Protein AF-A0A6J6RBU8-F1 (afdb_monomer_lite)

Radius of gyration: 16.44 Å; chains: 1; bounding box: 44×19×53 Å

Organism: NCBI:txid449393

Foldseek 3Di:
DDDPPDPPPPPQDVLLVVLLVLLVVVLVVLDQDWAFPVVLLVSLVVNCVSCVVPVVLVVLSVVCNVVQDDDTTHGSVVVNVSSVVSNVVSVVVGPPPDPPDD

Sequence (102 aa):
MIDQIGSTSFEGSPQGSVALAMLDEWASEVHDGLVRKSLIVDDLLDLRSELADEPLLLIEIDQFLSSIPGKTVVEPKWWAATLATLQEELAQRLPAGAAVDS

pLDDT: mean 80.95, std 18.55, range [39.16, 96.19]

Secondary structure (DSSP, 8-state):
-------------HHHHHHHHHHHHHHHH--SSPEEHHHHHHHHHHHHHHTTT-HHHHHHHHHHHHH--SSSEE-HHHHHHHHHHHHHHHHHHS--S-----

Structure (mmCIF, N/CA/C/O backbone):
data_AF-A0A6J6RBU8-F1
#
_entry.id   AF-A0A6J6RBU8-F1
#
loop_
_atom_site.group_PDB
_atom_site.id
_atom_site.type_symbol
_atom_site.label_atom_id
_atom_site.label_alt_id
_atom_site.label_comp_id
_atom_site.label_asym_id
_atom_site.label_entity_id
_atom_site.label_seq_id
_atom_site.pdbx_PDB_ins_code
_atom_site.Cartn_x
_atom_site.Cartn_y
_atom_site.Cartn_z
_atom_site.occupancy
_atom_site.B_iso_or_equiv
_atom_site.auth_seq_id
_atom_site.auth_comp_id
_atom_site.auth_asym_id
_atom_site.auth_atom_id
_atom_site.pdbx_PDB_model_num
ATOM 1 N N . MET A 1 1 ? -28.637 4.914 36.002 1.00 41.25 1 MET A N 1
ATOM 2 C CA . MET A 1 1 ? -28.738 3.989 34.860 1.00 41.25 1 MET A CA 1
ATOM 3 C C . MET A 1 1 ? -28.170 4.742 33.675 1.00 41.25 1 MET A C 1
ATOM 5 O O . MET A 1 1 ? -28.870 5.546 33.085 1.00 41.25 1 MET A O 1
ATOM 9 N N . ILE A 1 2 ? -26.854 4.643 33.500 1.00 43.41 2 ILE A N 1
ATOM 10 C CA . ILE A 1 2 ? -26.100 5.338 32.452 1.00 43.41 2 ILE A CA 1
ATOM 11 C C . ILE A 1 2 ? -25.659 4.250 31.485 1.00 43.41 2 ILE A C 1
ATOM 13 O O . ILE A 1 2 ? -25.112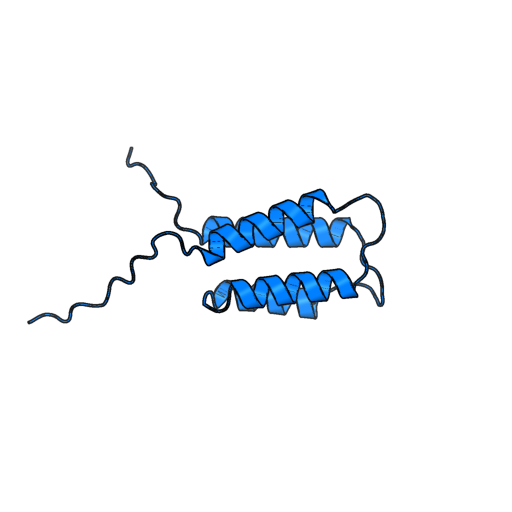 3.238 31.925 1.00 43.41 2 ILE A O 1
ATOM 17 N N . ASP A 1 3 ? -26.007 4.451 30.221 1.00 41.25 3 ASP A N 1
ATOM 18 C CA . ASP A 1 3 ? -25.739 3.569 29.094 1.00 41.25 3 ASP A CA 1
ATOM 19 C C . ASP A 1 3 ? -24.244 3.230 29.032 1.00 41.25 3 ASP A C 1
ATOM 21 O O . ASP A 1 3 ? -23.386 4.114 28.972 1.00 41.25 3 ASP A O 1
ATOM 25 N N . GLN A 1 4 ? -23.941 1.937 29.109 1.00 45.22 4 GLN A N 1
ATOM 26 C CA . GLN A 1 4 ? -22.604 1.392 28.943 1.00 45.22 4 GLN A CA 1
ATOM 27 C C . GLN A 1 4 ? -22.272 1.478 27.452 1.00 45.22 4 GLN A C 1
ATOM 29 O O . GLN A 1 4 ? -22.577 0.568 26.686 1.00 45.22 4 GLN A O 1
ATOM 34 N N . ILE A 1 5 ? -21.697 2.608 27.033 1.00 49.75 5 ILE A N 1
ATOM 35 C CA . ILE A 1 5 ? -21.122 2.749 25.697 1.00 49.75 5 ILE A CA 1
ATOM 36 C C . ILE A 1 5 ? -20.034 1.687 25.601 1.00 49.75 5 ILE A C 1
ATOM 38 O O . ILE A 1 5 ? -19.069 1.720 26.365 1.00 49.75 5 ILE A O 1
ATOM 42 N N . GLY A 1 6 ? -20.260 0.704 24.731 1.00 41.00 6 GLY A N 1
ATOM 43 C CA . GLY A 1 6 ? -19.342 -0.393 24.491 1.00 41.00 6 GLY A CA 1
ATOM 44 C C . GLY A 1 6 ? -17.959 0.157 24.189 1.00 41.00 6 GLY A C 1
ATOM 45 O O . GLY A 1 6 ? -17.707 0.669 23.102 1.00 41.00 6 GLY A O 1
ATOM 46 N N . SER A 1 7 ? -17.063 0.046 25.165 1.00 39.59 7 SER A N 1
ATOM 47 C CA . SER A 1 7 ? -15.635 0.032 24.916 1.00 39.59 7 SER A CA 1
ATOM 48 C C . SER A 1 7 ? -15.371 -1.221 24.094 1.00 39.59 7 SER A C 1
ATOM 50 O O . SER A 1 7 ? -15.163 -2.302 24.637 1.00 39.59 7 SER A O 1
ATOM 52 N N . THR A 1 8 ? -15.439 -1.099 22.770 1.00 45.75 8 THR A N 1
ATOM 53 C CA . THR A 1 8 ? -14.705 -1.998 21.890 1.00 45.75 8 THR A CA 1
ATOM 54 C C . THR A 1 8 ? -13.243 -1.728 22.198 1.00 45.75 8 THR A C 1
ATOM 56 O O . THR A 1 8 ? -12.640 -0.808 21.646 1.00 45.75 8 THR A O 1
ATOM 59 N N . SER A 1 9 ? -12.716 -2.438 23.196 1.00 43.38 9 SER A N 1
ATOM 60 C CA . SER A 1 9 ? -11.288 -2.529 23.430 1.00 43.38 9 SER A CA 1
ATOM 61 C C . SER A 1 9 ? -10.669 -2.933 22.107 1.00 43.38 9 SER A C 1
ATOM 63 O O . SER A 1 9 ? -10.807 -4.067 21.659 1.00 43.38 9 SER A O 1
ATOM 65 N N . PHE A 1 10 ? -10.038 -1.965 21.464 1.00 45.38 10 PHE A N 1
ATOM 66 C CA . PHE A 1 10 ? -9.117 -2.166 20.369 1.00 45.38 10 PHE A CA 1
ATOM 67 C C . PHE A 1 10 ? -7.850 -2.774 20.993 1.00 45.38 10 PHE A C 1
ATOM 69 O O . PHE A 1 10 ? -6.820 -2.128 21.137 1.00 45.38 10 PHE A O 1
ATOM 76 N N . GLU A 1 11 ? -7.977 -3.989 21.539 1.00 47.12 11 GLU A N 1
ATOM 77 C CA . GLU A 1 11 ? -6.841 -4.883 21.735 1.00 47.12 11 GLU A CA 1
ATOM 78 C C . GLU A 1 11 ? -6.336 -5.183 20.330 1.00 47.12 11 GLU A C 1
ATOM 80 O O . GLU A 1 11 ? -7.147 -5.551 19.484 1.00 47.12 11 GLU A O 1
ATOM 85 N N . GLY A 1 12 ? -5.047 -4.935 20.071 1.00 54.56 12 GLY A N 1
ATOM 86 C CA . GLY A 1 12 ? -4.452 -4.931 18.732 1.00 54.56 12 GLY A CA 1
ATOM 87 C C . GLY A 1 12 ? -5.060 -5.989 17.818 1.00 54.56 12 GLY A C 1
ATOM 88 O O . GLY A 1 12 ? -4.821 -7.182 18.005 1.00 54.56 12 GLY A O 1
ATOM 89 N N . SER A 1 13 ? -5.887 -5.533 16.874 1.00 62.88 13 SER A N 1
ATOM 90 C CA . SER A 1 13 ? -6.643 -6.411 15.993 1.00 62.88 13 SER A CA 1
ATOM 91 C C . SER A 1 13 ? -5.663 -7.358 15.290 1.00 62.88 13 SER A C 1
ATOM 93 O O . SER A 1 13 ? -4.692 -6.872 14.694 1.00 62.88 13 SER A O 1
ATOM 95 N N . PRO A 1 14 ? -5.860 -8.692 15.354 1.00 72.56 14 PRO A N 1
ATOM 96 C CA . PRO A 1 14 ? -4.953 -9.654 14.724 1.00 72.56 14 PRO A CA 1
ATOM 97 C C . PRO A 1 14 ? -4.750 -9.347 13.236 1.00 72.56 14 PRO A C 1
ATOM 99 O O . PRO A 1 14 ? -3.646 -9.517 12.724 1.00 72.56 14 PRO A O 1
ATOM 102 N N . GLN A 1 15 ? -5.772 -8.782 12.591 1.00 80.00 15 GLN A N 1
ATOM 103 C CA . GLN A 1 15 ? -5.749 -8.329 11.205 1.00 80.00 15 GLN A CA 1
ATOM 104 C C . GLN A 1 15 ? -4.681 -7.262 10.942 1.00 80.00 15 GLN A C 1
ATOM 106 O O . GLN A 1 15 ? -3.948 -7.340 9.962 1.00 80.00 15 GLN A O 1
ATOM 111 N N . GLY A 1 16 ? -4.520 -6.283 11.837 1.00 82.81 16 GLY A N 1
ATOM 112 C CA . GLY A 1 16 ? -3.517 -5.233 11.650 1.00 82.81 16 GLY A CA 1
ATOM 113 C C . GLY A 1 16 ? -2.084 -5.756 11.795 1.00 82.81 16 GLY A C 1
ATOM 114 O O . GLY A 1 16 ? -1.188 -5.310 11.086 1.00 82.81 16 GLY A O 1
ATOM 115 N N . SER A 1 17 ? -1.861 -6.753 12.657 1.00 84.56 17 SER A N 1
ATOM 116 C CA . SER A 1 17 ? -0.551 -7.415 12.761 1.00 84.56 17 SER A CA 1
ATOM 117 C C . SER A 1 17 ? -0.233 -8.273 11.532 1.00 84.56 17 SER A C 1
ATOM 119 O O . SER A 1 17 ? 0.909 -8.279 11.077 1.00 84.56 17 SER A O 1
ATOM 121 N N . VAL A 1 18 ? -1.233 -8.959 10.969 1.00 88.56 18 VAL A N 1
ATOM 122 C CA . VAL A 1 18 ? -1.092 -9.717 9.714 1.00 88.56 18 VAL A CA 1
ATOM 123 C C . VAL A 1 18 ? -0.795 -8.774 8.549 1.00 88.56 18 VAL A C 1
ATOM 125 O O . VAL A 1 18 ? 0.176 -8.985 7.828 1.00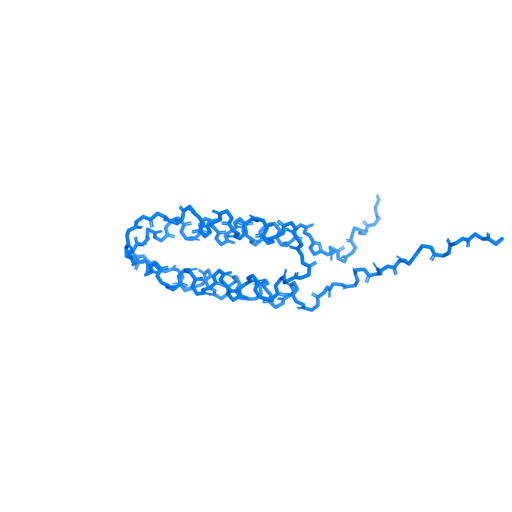 88.56 18 VAL A O 1
ATOM 128 N N . ALA A 1 19 ? -1.555 -7.686 8.421 1.00 89.62 19 ALA A N 1
ATOM 129 C CA . ALA A 1 19 ? -1.347 -6.675 7.393 1.00 89.62 19 ALA A CA 1
ATOM 130 C C . ALA A 1 19 ? 0.052 -6.031 7.467 1.00 89.62 19 ALA A C 1
ATOM 132 O O . ALA A 1 19 ? 0.691 -5.837 6.436 1.00 89.62 19 ALA A O 1
ATOM 133 N N . LEU A 1 20 ? 0.578 -5.762 8.670 1.00 89.19 20 LEU A N 1
ATOM 134 C CA . LEU A 1 20 ? 1.960 -5.289 8.829 1.00 89.19 20 LEU A CA 1
ATOM 135 C C . LEU A 1 20 ? 2.988 -6.314 8.339 1.00 89.19 20 LEU A C 1
ATOM 137 O O . LEU A 1 20 ? 3.964 -5.928 7.702 1.00 89.19 20 LEU A O 1
ATOM 141 N N . ALA A 1 21 ? 2.782 -7.600 8.631 1.00 90.44 21 ALA A N 1
ATOM 142 C CA . ALA A 1 21 ? 3.684 -8.656 8.180 1.00 90.44 21 ALA A CA 1
ATOM 143 C C . ALA A 1 21 ? 3.673 -8.804 6.649 1.00 90.44 21 ALA A C 1
ATOM 145 O O . ALA A 1 21 ? 4.732 -8.968 6.052 1.00 90.44 21 ALA A O 1
ATOM 146 N N . MET A 1 22 ? 2.502 -8.680 6.014 1.00 91.62 22 MET A N 1
ATOM 147 C CA . MET A 1 22 ? 2.374 -8.675 4.550 1.00 91.62 22 MET A CA 1
ATOM 148 C C . MET A 1 22 ? 3.143 -7.504 3.924 1.00 91.62 22 MET A C 1
ATOM 150 O O . MET A 1 22 ? 3.899 -7.693 2.977 1.00 91.62 22 MET A O 1
ATOM 154 N N . LEU A 1 23 ? 3.001 -6.298 4.488 1.00 92.50 23 LEU A N 1
ATOM 155 C CA . LEU A 1 23 ? 3.709 -5.107 4.006 1.00 92.50 23 LEU A CA 1
ATOM 156 C C . LEU A 1 23 ? 5.235 -5.235 4.136 1.00 92.50 23 LEU A C 1
ATOM 158 O O . LEU A 1 23 ? 5.953 -4.824 3.225 1.00 92.50 23 LEU A O 1
ATOM 162 N N . ASP A 1 24 ? 5.728 -5.801 5.242 1.00 91.25 24 ASP A N 1
ATOM 163 C CA . ASP A 1 24 ? 7.162 -6.043 5.462 1.00 91.25 24 ASP A CA 1
ATOM 164 C C . ASP A 1 24 ? 7.723 -7.066 4.461 1.00 91.25 24 ASP A C 1
ATOM 166 O O . ASP A 1 24 ? 8.768 -6.834 3.847 1.00 91.25 24 ASP A O 1
ATOM 170 N N . GLU A 1 25 ? 6.981 -8.154 4.223 1.00 92.00 25 GLU A N 1
ATOM 171 C CA . GLU A 1 25 ? 7.334 -9.166 3.227 1.00 92.00 25 GLU A CA 1
ATOM 172 C C . GLU A 1 25 ? 7.440 -8.545 1.831 1.00 92.00 25 GLU A C 1
ATOM 174 O O . GLU A 1 25 ? 8.501 -8.620 1.207 1.00 92.00 25 GLU A O 1
ATOM 179 N N . TRP A 1 26 ? 6.410 -7.832 1.371 1.00 93.31 26 TRP A N 1
ATOM 180 C CA . TRP A 1 26 ? 6.425 -7.198 0.051 1.00 93.31 26 TRP A CA 1
ATOM 181 C C . TRP A 1 26 ? 7.520 -6.145 -0.086 1.00 93.31 26 TRP A C 1
ATOM 183 O O . TRP A 1 26 ? 8.146 -6.049 -1.142 1.00 93.31 26 TRP A O 1
ATOM 193 N N . ALA A 1 27 ? 7.796 -5.376 0.972 1.00 89.44 27 ALA A N 1
ATOM 194 C CA . ALA A 1 27 ? 8.881 -4.399 0.980 1.00 89.44 27 ALA A CA 1
ATOM 195 C C . ALA A 1 27 ? 10.249 -5.071 0.785 1.00 89.44 27 ALA A C 1
ATOM 197 O O . ALA A 1 27 ? 11.110 -4.517 0.097 1.00 89.44 27 ALA A O 1
ATOM 198 N N . SER A 1 28 ? 10.435 -6.278 1.331 1.00 87.44 28 SER A N 1
ATOM 199 C CA . SER A 1 28 ? 11.659 -7.068 1.158 1.00 87.44 28 SER A CA 1
ATOM 200 C C . SER A 1 28 ? 11.846 -7.600 -0.272 1.00 87.44 28 SER A C 1
ATOM 202 O O . SER A 1 28 ? 12.980 -7.782 -0.727 1.00 87.44 28 SER A O 1
ATOM 204 N N . GLU A 1 29 ? 10.746 -7.790 -1.004 1.00 87.31 29 GLU A N 1
ATOM 205 C CA . GLU A 1 29 ? 10.725 -8.286 -2.383 1.00 87.31 29 GLU A CA 1
ATOM 206 C C . GLU A 1 29 ? 10.856 -7.172 -3.436 1.00 87.31 29 GLU A C 1
ATOM 208 O O . GLU A 1 29 ? 11.068 -7.449 -4.624 1.00 87.31 29 GLU A O 1
ATOM 213 N N . VAL A 1 30 ? 10.768 -5.894 -3.037 1.00 84.50 30 VAL A N 1
ATOM 214 C CA . VAL A 1 30 ? 10.975 -4.774 -3.963 1.00 84.50 30 VAL A CA 1
ATOM 215 C C . VAL A 1 30 ? 12.453 -4.682 -4.348 1.00 84.50 30 VAL A C 1
ATOM 217 O O . VAL A 1 30 ? 13.286 -4.108 -3.650 1.00 84.50 30 VAL A O 1
ATOM 220 N N . HIS A 1 31 ? 12.784 -5.239 -5.508 1.00 77.12 31 HIS A N 1
ATOM 221 C CA . HIS A 1 31 ? 14.115 -5.178 -6.113 1.00 77.12 31 HIS A CA 1
ATOM 222 C C . HIS A 1 31 ? 14.198 -4.118 -7.231 1.00 77.12 31 HIS A C 1
ATOM 224 O O . HIS A 1 31 ? 13.188 -3.563 -7.659 1.00 77.12 31 HIS A O 1
ATOM 230 N N . ASP A 1 32 ? 15.401 -3.872 -7.772 1.00 72.75 32 ASP A N 1
ATOM 231 C CA . ASP A 1 32 ? 15.686 -2.868 -8.826 1.00 72.75 32 ASP A CA 1
ATOM 232 C C . ASP A 1 32 ? 14.957 -3.090 -10.181 1.00 72.75 32 ASP A C 1
ATOM 234 O O . ASP A 1 32 ? 15.155 -2.340 -11.141 1.00 72.75 32 ASP A O 1
ATOM 238 N N . GLY A 1 33 ? 14.105 -4.113 -10.301 1.00 75.38 33 GLY A N 1
ATOM 239 C CA . GLY A 1 33 ? 13.354 -4.444 -11.513 1.00 75.38 33 GLY A CA 1
ATOM 240 C C . GLY A 1 33 ? 11.922 -3.913 -11.493 1.00 75.38 33 GLY A C 1
ATOM 241 O O . GLY A 1 33 ? 11.250 -3.982 -10.473 1.00 75.38 33 GLY A O 1
ATOM 242 N N . LEU A 1 34 ? 11.429 -3.429 -12.641 1.00 81.00 34 LEU A N 1
ATOM 243 C CA . LEU A 1 34 ? 10.042 -2.973 -12.801 1.00 81.00 34 LEU A CA 1
ATOM 244 C C . LEU A 1 34 ? 9.030 -3.987 -12.237 1.00 81.00 34 LEU A C 1
ATOM 246 O O . LEU A 1 34 ? 9.055 -5.166 -12.596 1.00 81.00 34 LEU A O 1
ATOM 250 N N . VAL A 1 35 ? 8.097 -3.500 -11.420 1.00 88.00 35 VAL A N 1
ATOM 251 C CA . VAL A 1 35 ? 7.076 -4.325 -10.763 1.00 88.00 35 VAL A CA 1
ATOM 252 C C . VAL A 1 35 ? 5.867 -4.453 -11.684 1.00 88.00 35 VAL A C 1
ATOM 254 O O . VAL A 1 35 ? 5.442 -3.478 -12.308 1.00 88.00 35 VAL A O 1
ATOM 257 N N . ARG A 1 36 ? 5.292 -5.652 -11.811 1.00 91.75 36 ARG A N 1
ATOM 258 C CA . ARG A 1 36 ? 4.079 -5.843 -12.621 1.00 91.75 36 ARG A CA 1
ATOM 259 C C . ARG A 1 36 ? 2.896 -5.158 -11.945 1.00 91.75 36 ARG A C 1
ATOM 261 O O . ARG A 1 36 ? 2.611 -5.422 -10.785 1.00 91.75 36 ARG A O 1
ATOM 268 N N . LYS A 1 37 ? 2.155 -4.350 -12.707 1.00 93.50 37 LYS A N 1
ATOM 269 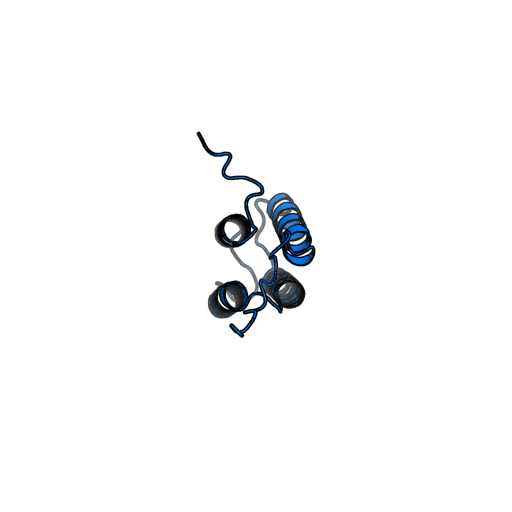C CA . LYS A 1 37 ? 0.964 -3.647 -12.212 1.00 93.50 37 LYS A CA 1
ATOM 270 C C . LYS A 1 37 ? -0.096 -4.605 -11.661 1.00 93.50 37 LYS A C 1
ATOM 272 O O . LYS A 1 37 ? -0.771 -4.252 -10.709 1.00 93.50 37 LYS A O 1
ATOM 277 N N . SER A 1 38 ? -0.239 -5.792 -12.255 1.00 94.00 38 SER A N 1
ATOM 278 C CA . SER A 1 38 ? -1.187 -6.799 -11.766 1.00 94.00 38 SER A CA 1
ATOM 279 C C . SER A 1 38 ? -0.846 -7.276 -10.357 1.00 94.00 38 SER A C 1
ATOM 281 O O . SER A 1 38 ? -1.752 -7.362 -9.552 1.00 94.00 38 SER A O 1
ATOM 283 N N . LEU A 1 39 ? 0.442 -7.492 -10.049 1.00 92.62 39 LEU A N 1
ATOM 284 C CA . LEU A 1 39 ? 0.871 -7.917 -8.712 1.00 92.62 39 LEU A CA 1
ATOM 285 C C . LEU A 1 39 ? 0.519 -6.854 -7.672 1.00 92.62 39 LEU A C 1
ATOM 287 O O . LEU A 1 39 ? -0.153 -7.157 -6.708 1.00 92.62 39 LEU A O 1
ATOM 291 N N . ILE A 1 40 ? 0.833 -5.587 -7.956 1.00 94.25 40 ILE A N 1
ATOM 292 C CA . ILE A 1 40 ? 0.471 -4.466 -7.074 1.00 94.25 40 ILE A CA 1
ATOM 293 C C . ILE A 1 40 ? -1.044 -4.399 -6.832 1.00 94.25 40 ILE A C 1
ATOM 295 O O . ILE A 1 40 ? -1.482 -4.086 -5.732 1.00 94.25 40 ILE A O 1
ATOM 299 N N . VAL A 1 41 ? -1.858 -4.643 -7.865 1.00 95.75 41 VAL A N 1
ATOM 300 C CA . VAL A 1 41 ? -3.319 -4.663 -7.710 1.00 95.75 41 VAL A CA 1
ATOM 301 C C . VAL A 1 41 ? -3.752 -5.822 -6.818 1.00 95.75 41 VAL A C 1
ATOM 303 O O . VAL A 1 41 ? -4.573 -5.599 -5.936 1.00 95.75 41 VAL A O 1
ATOM 306 N N . ASP A 1 42 ? -3.212 -7.018 -7.045 1.00 96.12 42 ASP A N 1
ATOM 307 C CA . ASP A 1 42 ? -3.529 -8.208 -6.256 1.00 96.12 42 ASP A CA 1
ATOM 308 C C . ASP A 1 42 ? -3.134 -7.989 -4.780 1.00 96.12 42 ASP A C 1
ATOM 310 O O . ASP A 1 42 ? -3.992 -8.089 -3.906 1.00 96.12 42 ASP A O 1
ATOM 314 N N . ASP A 1 43 ? -1.907 -7.525 -4.518 1.00 95.12 43 ASP A N 1
ATOM 315 C CA . ASP A 1 43 ? -1.391 -7.214 -3.176 1.00 95.12 43 ASP A CA 1
ATOM 316 C C . ASP A 1 43 ? -2.283 -6.188 -2.449 1.00 95.12 43 ASP A C 1
ATOM 318 O O . ASP A 1 43 ? -2.694 -6.376 -1.302 1.00 95.12 43 ASP A O 1
ATOM 322 N N . LEU A 1 44 ? -2.660 -5.096 -3.125 1.00 96.06 44 LEU A N 1
ATOM 323 C CA . LEU A 1 44 ? -3.533 -4.077 -2.533 1.00 96.06 44 LEU A CA 1
ATOM 324 C C . LEU A 1 44 ? -4.951 -4.603 -2.260 1.00 96.06 44 LEU A C 1
ATOM 326 O O . LEU A 1 44 ? -5.569 -4.191 -1.279 1.00 96.06 44 LEU A O 1
ATOM 330 N N . LEU A 1 45 ? -5.487 -5.499 -3.094 1.00 96.19 45 LEU A N 1
ATOM 331 C CA . LEU A 1 45 ? -6.798 -6.118 -2.866 1.00 96.19 45 LEU A CA 1
ATOM 332 C C . LEU A 1 45 ? -6.769 -7.136 -1.719 1.00 96.19 45 LEU A C 1
ATOM 334 O O . LEU A 1 45 ? -7.742 -7.216 -0.959 1.00 96.19 45 LEU A O 1
ATOM 338 N N . ASP A 1 46 ? -5.668 -7.865 -1.564 1.00 95.56 46 ASP A N 1
ATOM 339 C CA . ASP A 1 46 ? -5.450 -8.772 -0.439 1.00 95.56 46 ASP A CA 1
ATOM 340 C C . ASP A 1 46 ? -5.363 -7.978 0.870 1.00 95.56 46 ASP A C 1
ATOM 342 O O . ASP A 1 46 ? -6.102 -8.259 1.817 1.00 95.56 46 ASP A O 1
ATOM 346 N N . LEU A 1 47 ? -4.581 -6.892 0.890 1.00 93.81 47 LEU A N 1
ATOM 347 C CA . LEU A 1 47 ? -4.495 -5.983 2.036 1.00 93.81 47 LEU A CA 1
ATOM 348 C C . LEU A 1 47 ? -5.858 -5.368 2.393 1.00 93.81 47 LEU A C 1
ATOM 350 O O . LEU A 1 47 ? -6.231 -5.290 3.563 1.00 93.81 47 LEU A O 1
ATOM 354 N N . ARG A 1 48 ? -6.631 -4.957 1.381 1.00 93.88 48 ARG A N 1
ATOM 355 C CA . ARG A 1 48 ? -7.992 -4.426 1.552 1.00 93.88 48 ARG A CA 1
ATOM 356 C C . ARG A 1 48 ? -8.934 -5.445 2.188 1.00 93.88 48 ARG A C 1
ATOM 358 O O . ARG A 1 48 ? -9.826 -5.066 2.942 1.00 93.88 48 ARG A O 1
ATOM 365 N N . SER A 1 49 ? -8.775 -6.717 1.837 1.00 92.75 49 SER A N 1
ATOM 366 C CA . SER A 1 49 ? -9.602 -7.805 2.358 1.00 92.75 49 SER A CA 1
ATOM 367 C C . SER A 1 49 ? -9.258 -8.118 3.814 1.00 92.75 49 SER A C 1
ATOM 369 O O . SER A 1 49 ? -10.170 -8.334 4.609 1.00 92.75 49 SER A O 1
ATOM 371 N N . GLU A 1 50 ? -7.974 -8.071 4.175 1.00 91.94 50 GLU A N 1
ATOM 372 C CA . GLU A 1 50 ? -7.515 -8.247 5.559 1.00 91.94 50 GLU A CA 1
ATOM 373 C C . GLU A 1 50 ? -7.966 -7.087 6.463 1.00 91.94 50 GLU A C 1
ATOM 375 O O . GLU A 1 50 ? -8.404 -7.292 7.592 1.00 91.94 50 GLU A O 1
ATOM 380 N N . LEU A 1 51 ? -7.935 -5.855 5.946 1.00 89.94 51 LEU A N 1
ATOM 381 C CA . LEU A 1 51 ? -8.286 -4.630 6.672 1.00 89.94 51 LEU A CA 1
ATOM 382 C C . LEU A 1 51 ? -9.751 -4.197 6.478 1.00 89.94 51 LEU A C 1
ATOM 384 O O . LEU A 1 51 ? -10.070 -3.012 6.581 1.00 89.94 51 LEU A O 1
ATOM 388 N N . ALA A 1 52 ? -10.660 -5.136 6.202 1.00 88.25 52 ALA A N 1
ATOM 389 C CA . ALA A 1 52 ? -12.067 -4.839 5.906 1.00 88.25 52 ALA A CA 1
ATOM 390 C C . ALA A 1 52 ? -12.799 -4.061 7.023 1.00 88.25 52 ALA A C 1
ATOM 392 O O . ALA A 1 52 ? -13.755 -3.335 6.739 1.00 88.25 52 ALA A O 1
ATOM 393 N N . ASP A 1 53 ? -12.333 -4.178 8.267 1.00 86.31 53 ASP A N 1
ATOM 394 C CA . ASP A 1 53 ? -12.905 -3.508 9.440 1.00 86.31 53 ASP A CA 1
ATOM 395 C C . ASP A 1 53 ? -12.288 -2.118 9.718 1.00 86.31 53 ASP A C 1
ATOM 397 O O . ASP A 1 53 ? -12.724 -1.420 10.633 1.00 86.31 53 ASP A O 1
ATOM 401 N N . GLU A 1 54 ? -11.317 -1.676 8.909 1.00 85.69 54 GLU A N 1
ATOM 402 C CA . GLU A 1 54 ? -10.580 -0.416 9.076 1.00 85.69 54 GLU A CA 1
ATOM 403 C C . GLU A 1 54 ? -10.942 0.602 7.973 1.00 85.69 54 GLU A C 1
ATOM 405 O O . GLU A 1 54 ? -10.196 0.790 7.005 1.00 85.69 54 GLU A O 1
ATOM 410 N N . PRO A 1 55 ? -12.074 1.326 8.088 1.00 86.44 55 PRO A N 1
ATOM 411 C CA . PRO A 1 55 ? -12.618 2.143 6.999 1.00 86.44 55 PRO A CA 1
ATOM 412 C C . PRO A 1 55 ? -11.678 3.255 6.521 1.00 86.44 55 PRO A C 1
ATOM 414 O O . PRO A 1 55 ? -11.714 3.631 5.351 1.00 86.44 55 PRO A O 1
ATOM 417 N N . LEU A 1 56 ? -10.826 3.783 7.404 1.00 86.06 56 LEU A N 1
ATOM 418 C CA . LEU A 1 56 ? -9.847 4.807 7.039 1.00 86.06 56 LEU A CA 1
ATOM 419 C C . LEU A 1 56 ? -8.711 4.243 6.178 1.00 86.06 56 LEU A C 1
ATOM 421 O O . LEU A 1 56 ? -8.252 4.931 5.274 1.00 86.06 56 LEU A O 1
ATOM 425 N N . LEU A 1 57 ? -8.277 3.005 6.434 1.00 88.06 57 LEU A N 1
ATOM 426 C CA . LEU A 1 57 ? -7.249 2.345 5.625 1.00 88.06 57 LEU A CA 1
ATOM 427 C C . LEU A 1 57 ? -7.816 1.883 4.284 1.00 88.06 57 LEU A C 1
ATOM 429 O O . LEU A 1 57 ? -7.136 2.000 3.270 1.00 88.06 57 LEU A O 1
ATOM 433 N N . LEU A 1 58 ? -9.082 1.457 4.247 1.00 91.88 58 LEU A N 1
ATOM 434 C CA . LEU A 1 58 ? -9.761 1.137 2.989 1.00 91.88 58 LEU A CA 1
ATOM 435 C C . LEU A 1 58 ? -9.776 2.328 2.021 1.00 91.88 58 LEU A C 1
ATOM 437 O O . LEU A 1 58 ? -9.503 2.150 0.838 1.00 91.88 58 LEU A O 1
ATOM 441 N N . ILE A 1 59 ? -10.034 3.543 2.520 1.00 92.88 59 ILE A N 1
ATOM 442 C CA . ILE A 1 59 ? -10.001 4.770 1.707 1.00 92.88 59 ILE A CA 1
ATOM 443 C C . ILE A 1 59 ? -8.605 5.012 1.120 1.00 92.88 59 ILE A C 1
ATOM 445 O O . ILE A 1 59 ? -8.481 5.429 -0.031 1.00 92.88 59 ILE A O 1
ATOM 449 N N . GLU A 1 60 ? -7.553 4.761 1.894 1.00 92.81 60 GLU A N 1
ATOM 450 C CA . GLU A 1 60 ? -6.175 4.947 1.438 1.00 92.81 60 GLU A CA 1
ATOM 451 C C . GLU A 1 60 ? -5.782 3.903 0.382 1.00 92.81 60 GLU A C 1
ATOM 453 O O . GLU A 1 60 ? -5.251 4.239 -0.677 1.00 92.81 60 GLU A O 1
ATOM 458 N N . ILE A 1 61 ? -6.144 2.638 0.604 1.00 94.75 61 ILE A N 1
ATOM 459 C CA . ILE A 1 61 ? -5.916 1.554 -0.359 1.00 94.75 61 ILE A CA 1
ATOM 460 C C . ILE A 1 61 ? -6.674 1.815 -1.670 1.00 94.75 61 ILE A C 1
ATOM 462 O O . ILE A 1 61 ? -6.102 1.680 -2.754 1.00 94.75 61 ILE A O 1
ATOM 466 N N . ASP A 1 62 ? -7.934 2.251 -1.594 1.00 95.38 62 ASP A N 1
ATOM 467 C CA . ASP A 1 62 ? -8.743 2.583 -2.771 1.00 95.38 62 ASP A CA 1
ATOM 468 C C . ASP A 1 62 ? -8.138 3.774 -3.553 1.00 95.38 62 ASP A C 1
ATOM 470 O O . ASP A 1 62 ? -8.142 3.784 -4.792 1.00 95.38 62 ASP A O 1
ATOM 474 N N . GLN A 1 63 ? -7.541 4.755 -2.861 1.00 95.19 63 GLN A N 1
ATOM 475 C CA . GLN A 1 63 ? -6.794 5.844 -3.501 1.00 95.19 63 GLN A CA 1
ATOM 476 C C . GLN A 1 63 ? -5.553 5.328 -4.241 1.00 95.19 63 GLN A C 1
ATOM 478 O O . GLN A 1 63 ? -5.340 5.703 -5.403 1.00 95.19 63 GLN A O 1
ATOM 483 N N . PHE A 1 64 ? -4.763 4.435 -3.638 1.00 95.12 64 PHE A N 1
ATOM 484 C CA . PHE A 1 64 ? -3.609 3.832 -4.310 1.00 95.12 64 PHE A CA 1
ATOM 485 C C . PHE A 1 64 ? -4.018 3.008 -5.530 1.00 95.12 64 PHE A C 1
ATOM 487 O O . PHE A 1 64 ? -3.450 3.208 -6.604 1.00 95.12 64 PHE A O 1
ATOM 494 N N . LEU A 1 65 ? -5.059 2.176 -5.418 1.00 95.19 65 LEU A N 1
ATOM 495 C CA . LEU A 1 65 ? -5.613 1.405 -6.537 1.00 95.19 65 LEU A CA 1
ATOM 496 C C . LEU A 1 65 ? -6.013 2.303 -7.720 1.00 95.19 65 LEU A C 1
ATOM 498 O O . LEU A 1 65 ? -5.773 1.958 -8.881 1.00 95.19 65 LEU A O 1
ATOM 502 N N . SER A 1 66 ? -6.579 3.480 -7.440 1.00 95.56 66 SER A N 1
ATOM 503 C CA . SER A 1 66 ? -6.980 4.445 -8.473 1.00 95.56 66 SER A CA 1
ATOM 504 C C . SER A 1 66 ? -5.810 5.202 -9.121 1.00 95.56 66 SER A C 1
ATOM 506 O O . SER A 1 66 ? -5.951 5.723 -10.230 1.00 95.56 66 SER A O 1
ATOM 508 N N . SER A 1 67 ? -4.652 5.251 -8.456 1.00 94.75 67 SER A N 1
ATOM 509 C CA . SER A 1 67 ? -3.512 6.097 -8.829 1.00 94.75 67 SER A CA 1
ATOM 510 C C . SER A 1 67 ? -2.276 5.323 -9.303 1.00 94.75 67 SER A C 1
ATOM 512 O O . SER A 1 67 ? -1.255 5.945 -9.605 1.00 94.75 67 SER A O 1
ATOM 514 N N . ILE A 1 68 ? -2.365 3.992 -9.448 1.00 94.25 68 ILE A N 1
ATOM 515 C CA . ILE A 1 68 ? -1.239 3.153 -9.885 1.00 94.25 68 ILE A CA 1
ATOM 516 C C . ILE A 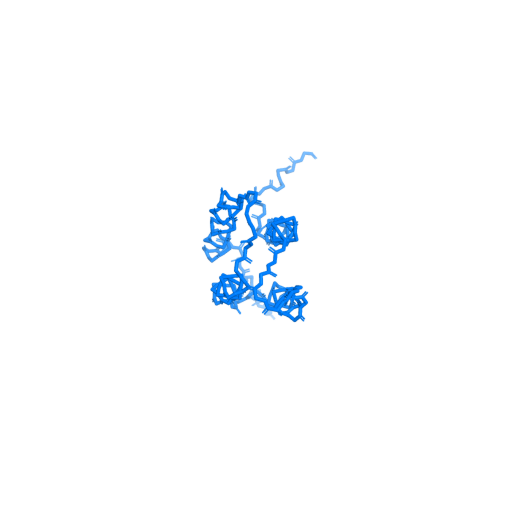1 68 ? -0.711 3.620 -11.257 1.00 94.25 68 ILE A C 1
ATOM 518 O O . ILE A 1 68 ? -1.427 3.500 -12.269 1.00 94.25 68 ILE A O 1
ATOM 522 N N . PRO A 1 69 ? 0.548 4.090 -11.342 1.00 92.62 69 PRO A N 1
ATOM 523 C CA . PRO A 1 69 ? 1.124 4.593 -12.578 1.00 92.62 69 PRO A CA 1
ATOM 524 C C . PRO A 1 69 ? 1.373 3.464 -13.584 1.00 92.62 69 PRO A C 1
ATOM 526 O O . PRO A 1 69 ? 1.339 2.277 -13.270 1.00 92.62 69 PRO A O 1
ATOM 529 N N . GLY A 1 70 ? 1.635 3.839 -14.834 1.00 88.69 70 GLY A N 1
ATOM 530 C CA . GLY A 1 70 ? 1.949 2.874 -15.884 1.00 88.69 70 GLY A CA 1
ATOM 531 C C . GLY A 1 70 ? 0.757 2.021 -16.342 1.00 88.69 70 GLY A C 1
ATOM 532 O O . GLY A 1 70 ? -0.326 1.987 -15.750 1.00 88.69 70 GLY A O 1
ATOM 533 N N . LYS A 1 71 ? 0.948 1.349 -17.482 1.00 87.38 71 LYS A N 1
ATOM 534 C CA . LYS A 1 71 ? -0.081 0.486 -18.092 1.00 87.38 71 LYS A CA 1
ATOM 535 C C . LYS A 1 71 ? 0.038 -0.970 -17.649 1.00 87.38 71 LYS A C 1
ATOM 537 O O . LYS A 1 71 ? -0.974 -1.614 -17.416 1.00 87.38 71 LYS A O 1
ATOM 542 N N . THR A 1 72 ? 1.262 -1.478 -17.551 1.00 89.81 72 THR A N 1
ATOM 543 C CA . THR A 1 72 ? 1.554 -2.896 -17.270 1.00 89.81 72 THR A CA 1
ATOM 544 C C . THR A 1 72 ? 2.623 -3.084 -16.202 1.00 89.81 72 THR A C 1
ATOM 546 O O . THR A 1 72 ? 2.658 -4.119 -15.543 1.00 89.81 72 THR A O 1
ATOM 549 N N . VAL A 1 73 ? 3.485 -2.085 -16.030 1.00 92.88 73 VAL A N 1
ATOM 550 C CA . VAL A 1 73 ? 4.619 -2.095 -15.112 1.00 92.88 73 VAL A CA 1
ATOM 551 C C . VAL A 1 73 ? 4.713 -0.764 -14.382 1.00 92.88 73 VAL A C 1
ATOM 553 O O . VAL A 1 73 ? 4.315 0.272 -14.923 1.00 92.88 73 VAL A O 1
ATOM 556 N N . VAL A 1 74 ? 5.247 -0.821 -13.170 1.00 92.06 74 VAL A N 1
ATOM 557 C CA . VAL A 1 74 ? 5.388 0.280 -12.222 1.00 92.06 74 VAL A CA 1
ATOM 558 C C . VAL A 1 74 ? 6.852 0.394 -11.818 1.00 92.06 74 VAL A C 1
ATOM 560 O O . VAL A 1 74 ? 7.564 -0.606 -11.706 1.00 92.06 74 VAL A O 1
ATOM 563 N N . GLU A 1 75 ? 7.320 1.626 -11.632 1.00 92.69 75 GLU A N 1
ATOM 564 C CA . GLU A 1 75 ? 8.667 1.858 -11.120 1.00 92.69 75 GLU A CA 1
ATOM 565 C C . GLU A 1 75 ? 8.773 1.372 -9.665 1.00 92.69 75 GLU A C 1
ATOM 567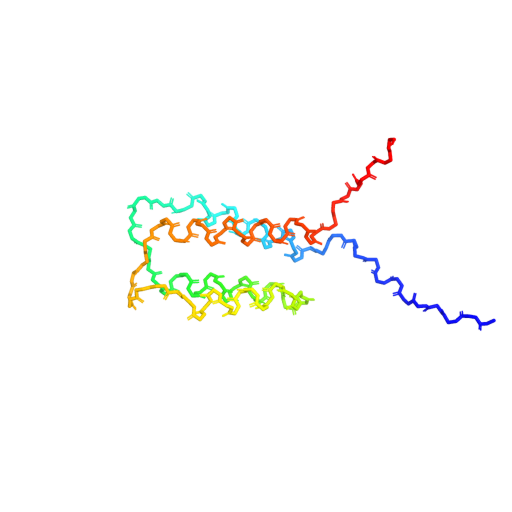 O O . GLU A 1 75 ? 7.922 1.748 -8.853 1.00 92.69 75 GLU A O 1
ATOM 572 N N . PRO A 1 76 ? 9.833 0.630 -9.295 1.00 90.31 76 PRO A N 1
ATOM 573 C CA . PRO A 1 76 ? 10.009 0.108 -7.936 1.00 90.31 76 PRO A CA 1
ATOM 574 C C . PRO A 1 76 ? 9.931 1.192 -6.866 1.00 90.31 76 PRO A C 1
ATOM 576 O O . PRO A 1 76 ? 9.351 0.985 -5.809 1.00 90.31 76 PRO A O 1
ATOM 579 N N . LYS A 1 77 ? 10.441 2.390 -7.179 1.00 92.25 77 LYS A N 1
ATOM 580 C CA . LYS A 1 77 ? 10.419 3.546 -6.276 1.00 92.25 77 LYS A CA 1
ATOM 581 C C . LYS A 1 77 ? 9.005 3.973 -5.875 1.00 92.25 77 LYS A C 1
ATOM 583 O O . LYS A 1 77 ? 8.810 4.424 -4.755 1.00 92.25 77 LYS A O 1
ATOM 588 N N . TRP A 1 78 ? 8.040 3.874 -6.795 1.00 93.62 78 TRP A N 1
ATOM 589 C CA . TRP A 1 78 ? 6.653 4.224 -6.498 1.00 93.62 78 TRP A CA 1
ATOM 590 C C . TRP A 1 78 ? 6.062 3.175 -5.568 1.00 93.62 78 TRP A C 1
ATOM 592 O O . TRP A 1 78 ? 5.467 3.528 -4.559 1.00 93.62 78 TRP A O 1
ATOM 602 N N . TRP A 1 79 ? 6.309 1.896 -5.866 1.00 94.56 79 TRP A N 1
ATOM 603 C CA . TRP A 1 79 ? 5.785 0.805 -5.056 1.00 94.56 79 TRP A CA 1
ATOM 604 C C . TRP A 1 79 ? 6.363 0.798 -3.638 1.00 94.56 79 TRP A C 1
ATOM 606 O O . TRP A 1 79 ? 5.609 0.762 -2.673 1.00 94.56 79 TRP A O 1
ATOM 616 N N . ALA A 1 80 ? 7.681 0.962 -3.503 1.00 93.31 80 ALA A N 1
ATOM 617 C CA . ALA A 1 80 ? 8.341 1.094 -2.207 1.00 93.31 80 ALA A CA 1
ATOM 618 C C . ALA A 1 80 ? 7.796 2.275 -1.385 1.00 93.31 80 ALA A C 1
ATOM 620 O O . ALA A 1 80 ? 7.598 2.148 -0.180 1.00 93.31 80 ALA A O 1
ATOM 621 N N . ALA A 1 81 ? 7.526 3.418 -2.029 1.00 94.31 81 ALA A N 1
ATOM 622 C CA . ALA A 1 81 ? 6.936 4.570 -1.353 1.00 94.31 81 ALA A CA 1
ATOM 623 C C . ALA A 1 81 ? 5.505 4.281 -0.871 1.00 94.31 81 ALA A C 1
ATOM 625 O O . ALA A 1 81 ? 5.174 4.609 0.263 1.00 94.31 81 ALA A O 1
ATOM 626 N N . THR A 1 82 ? 4.682 3.630 -1.697 1.00 94.62 82 THR A N 1
ATOM 627 C CA . THR A 1 82 ? 3.325 3.212 -1.318 1.00 94.62 82 THR A CA 1
ATOM 628 C C . THR A 1 82 ? 3.334 2.252 -0.129 1.00 94.62 82 THR A C 1
ATOM 630 O O . THR A 1 82 ? 2.585 2.467 0.821 1.00 94.62 82 THR A O 1
ATOM 633 N N . LEU A 1 83 ? 4.203 1.236 -0.142 1.00 94.44 83 LEU A N 1
ATOM 634 C CA . LEU A 1 83 ? 4.348 0.294 0.973 1.00 94.44 83 LEU A CA 1
ATOM 635 C C . LEU A 1 83 ? 4.750 1.004 2.271 1.00 94.44 83 LEU A C 1
ATOM 637 O O . LEU A 1 83 ? 4.142 0.761 3.310 1.00 94.44 83 LEU A O 1
ATOM 641 N N . ALA A 1 84 ? 5.714 1.928 2.203 1.00 93.81 84 ALA A N 1
ATOM 642 C CA . ALA A 1 84 ? 6.142 2.707 3.362 1.00 93.81 84 ALA A CA 1
ATOM 643 C C . ALA A 1 84 ? 5.005 3.569 3.940 1.00 93.81 84 ALA A C 1
ATOM 645 O O . ALA A 1 84 ? 4.821 3.604 5.155 1.00 93.81 84 ALA A O 1
ATOM 646 N N . THR A 1 85 ? 4.210 4.225 3.086 1.00 93.81 85 THR A N 1
ATOM 647 C CA . THR A 1 85 ? 3.038 4.995 3.530 1.00 93.81 85 THR A CA 1
ATOM 648 C C . THR A 1 85 ? 1.995 4.101 4.197 1.00 93.81 85 THR A C 1
ATOM 650 O O . THR A 1 85 ? 1.520 4.430 5.279 1.00 93.81 85 THR A O 1
ATOM 653 N N . LEU A 1 86 ? 1.665 2.950 3.606 1.00 92.81 86 LEU A N 1
ATOM 654 C CA . LEU A 1 86 ? 0.701 2.013 4.194 1.00 92.81 86 LEU A CA 1
ATOM 655 C C . LEU A 1 86 ? 1.181 1.467 5.544 1.00 92.81 86 LEU A C 1
ATOM 657 O O . LEU A 1 86 ? 0.384 1.342 6.472 1.00 92.81 86 LEU A O 1
ATOM 661 N N . GLN A 1 87 ? 2.479 1.187 5.671 1.00 91.88 87 GLN A N 1
ATOM 662 C CA . GLN A 1 87 ? 3.078 0.723 6.918 1.00 91.88 87 GLN A CA 1
ATOM 663 C C . GLN A 1 87 ? 3.008 1.793 8.013 1.00 91.88 87 GLN A C 1
ATOM 665 O O . GLN A 1 87 ? 2.643 1.474 9.143 1.00 91.88 87 GLN A O 1
ATOM 670 N N . GLU A 1 88 ? 3.309 3.055 7.691 1.00 90.75 88 GLU A N 1
ATOM 671 C CA . GLU A 1 88 ? 3.199 4.182 8.627 1.00 90.75 88 GLU A CA 1
ATOM 672 C C . GLU A 1 88 ? 1.746 4.405 9.069 1.00 90.75 88 GLU A C 1
ATOM 674 O O . GLU A 1 88 ? 1.459 4.472 10.266 1.00 90.75 88 GLU A O 1
ATOM 679 N N . GLU A 1 89 ? 0.809 4.429 8.118 1.00 89.88 89 GLU A N 1
ATOM 680 C CA . GLU A 1 89 ? -0.616 4.619 8.395 1.00 89.88 89 GLU A CA 1
ATOM 681 C C . GLU A 1 89 ? -1.190 3.489 9.265 1.00 89.88 89 GLU A C 1
ATOM 683 O O . GLU A 1 89 ? -1.994 3.748 10.169 1.00 89.88 89 GLU A O 1
ATOM 688 N N . LEU A 1 90 ? -0.776 2.244 9.018 1.00 87.50 90 LEU A N 1
ATOM 689 C CA . LEU A 1 90 ? -1.189 1.080 9.796 1.00 87.50 90 LEU A CA 1
ATOM 690 C C . LEU A 1 90 ? -0.539 1.067 11.188 1.00 87.50 90 LEU A C 1
ATOM 692 O O . LEU A 1 90 ? -1.229 0.820 12.175 1.00 87.50 90 LEU A O 1
ATOM 696 N N . ALA A 1 91 ? 0.751 1.392 11.297 1.00 85.56 91 ALA A N 1
ATOM 697 C CA . ALA A 1 91 ? 1.460 1.474 12.575 1.00 85.56 91 ALA A CA 1
ATOM 698 C C . ALA A 1 91 ? 0.903 2.577 13.489 1.00 85.56 91 ALA A C 1
ATOM 700 O O . ALA A 1 91 ? 0.824 2.386 14.699 1.00 85.56 91 ALA A O 1
ATOM 701 N N . GLN A 1 92 ? 0.473 3.706 12.917 1.00 83.69 92 GLN A N 1
ATOM 702 C CA . GLN A 1 92 ? -0.159 4.802 13.656 1.00 83.69 92 GLN A CA 1
ATOM 703 C C . GLN A 1 92 ? -1.559 4.441 14.177 1.00 83.69 92 GLN A C 1
ATOM 705 O O . GLN A 1 92 ? -2.034 5.035 15.149 1.00 83.69 92 GLN A O 1
ATOM 710 N N . ARG A 1 93 ? -2.242 3.509 13.501 1.00 76.06 93 ARG A N 1
ATOM 711 C CA . ARG A 1 93 ? -3.608 3.083 13.829 1.00 76.06 93 ARG A CA 1
ATOM 712 C C . ARG A 1 93 ? -3.648 1.881 14.739 1.00 76.06 93 ARG A C 1
ATOM 714 O O . ARG A 1 93 ? -4.557 1.818 15.552 1.00 76.06 93 ARG A O 1
ATOM 721 N N . LEU A 1 94 ? -2.694 0.961 14.629 1.00 69.62 94 LEU A N 1
ATOM 722 C CA . LEU A 1 94 ? -2.515 -0.091 15.617 1.00 69.62 94 LEU A CA 1
ATOM 723 C C . LEU A 1 94 ? -2.278 0.556 16.983 1.00 69.62 94 LEU A C 1
ATOM 725 O O . LEU A 1 94 ? -1.541 1.539 17.083 1.00 69.62 94 LEU A O 1
ATOM 729 N N . PRO A 1 95 ? -2.904 0.040 18.051 1.00 58.72 95 PRO A N 1
ATOM 730 C CA . PRO A 1 95 ? -2.705 0.618 19.356 1.00 58.72 95 PRO A CA 1
ATOM 731 C C . PRO A 1 95 ? -1.255 0.321 19.700 1.00 58.72 95 PRO A C 1
ATOM 733 O O . PRO A 1 95 ? -0.884 -0.837 19.902 1.00 58.72 95 PRO A O 1
ATOM 736 N N . ALA A 1 96 ? -0.425 1.361 19.752 1.00 49.50 96 ALA A N 1
ATOM 737 C CA . ALA A 1 96 ? 0.833 1.278 20.460 1.00 49.50 96 ALA A CA 1
ATOM 738 C C . ALA A 1 96 ? 0.481 0.795 21.869 1.00 49.50 96 ALA A C 1
ATOM 740 O O . ALA A 1 96 ? -0.075 1.544 22.677 1.00 49.50 96 ALA A O 1
ATOM 741 N N . GLY A 1 97 ? 0.722 -0.485 22.149 1.00 48.09 97 GLY A N 1
ATOM 742 C CA . GLY A 1 97 ? 0.715 -0.977 23.510 1.00 48.09 97 GLY A CA 1
ATOM 743 C C . GLY A 1 97 ? 1.665 -0.083 24.298 1.00 48.09 97 GLY A C 1
ATOM 744 O O . GLY A 1 97 ? 2.870 -0.134 24.087 1.00 48.09 97 GLY A O 1
ATOM 745 N N . ALA A 1 98 ? 1.092 0.750 25.165 1.00 43.47 98 ALA A N 1
ATOM 746 C CA . ALA A 1 98 ? 1.772 1.662 26.069 1.00 43.47 98 ALA A CA 1
ATOM 747 C C . ALA A 1 98 ? 2.534 2.836 25.413 1.00 43.47 98 ALA A C 1
ATOM 749 O O . ALA A 1 98 ? 3.758 2.833 25.287 1.00 43.47 98 ALA A O 1
ATOM 750 N N . ALA A 1 99 ? 1.838 3.966 25.252 1.00 41.25 99 ALA A N 1
ATOM 751 C CA . ALA A 1 99 ? 2.382 5.165 25.883 1.00 41.25 99 ALA A CA 1
ATOM 752 C C . ALA A 1 99 ? 2.532 4.838 27.380 1.00 41.25 99 ALA A C 1
ATOM 754 O O . ALA A 1 99 ? 1.572 4.903 28.146 1.00 41.25 99 ALA A O 1
ATOM 755 N N . VAL A 1 100 ? 3.710 4.346 27.769 1.00 50.47 100 VAL A N 1
ATOM 756 C CA . VAL A 1 100 ? 4.123 4.348 29.166 1.00 50.47 100 VAL A CA 1
ATOM 757 C C . VAL A 1 100 ? 4.180 5.811 29.584 1.00 50.47 100 VAL A C 1
ATOM 759 O O . VAL A 1 100 ? 5.001 6.580 29.091 1.00 50.47 100 VAL A O 1
ATOM 762 N N . ASP A 1 101 ? 3.235 6.178 30.443 1.00 43.47 101 ASP A N 1
ATOM 763 C CA . ASP A 1 101 ? 3.276 7.351 31.308 1.00 43.47 101 ASP A CA 1
ATOM 764 C C . ASP A 1 101 ? 4.730 7.630 31.752 1.00 43.47 101 ASP A C 1
ATOM 766 O O . ASP A 1 101 ? 5.428 6.738 32.251 1.00 43.47 101 ASP A O 1
ATOM 770 N N . SER A 1 102 ? 5.207 8.856 31.548 1.00 39.16 102 SER A N 1
ATOM 771 C CA . SER A 1 102 ? 6.402 9.408 32.198 1.00 39.16 102 SER A CA 1
ATOM 772 C C . SER A 1 102 ? 6.138 10.842 32.609 1.00 39.16 102 SER A C 1
AT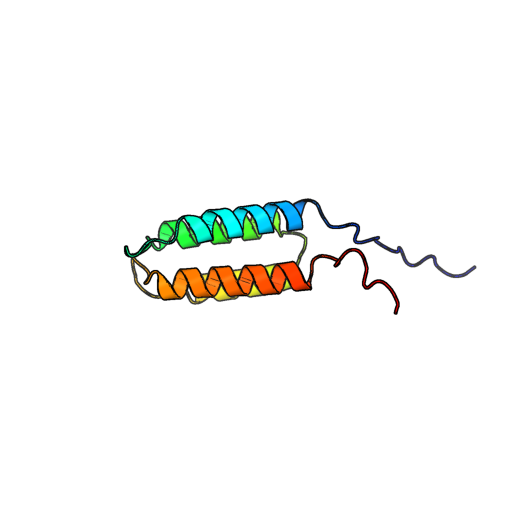OM 774 O O . SER A 1 102 ? 5.540 11.580 31.794 1.00 39.16 102 SER A O 1
#